Protein AF-A0A7C6WZR7-F1 (afdb_monomer_lite)

Sequence (133 aa):
MSSPKRPTLLWLCGIIAIFVLLTTTAFPTVAVFPASASASDVKSEPQVVEVSLEECRSLALEHSASVLLAENAVRDARLALEQTEATSLTKPSPTSLYQSRMSLESAKKNLEITKQDVVLGTDQLYYSLLRAE

pLDDT: mean 78.96, std 22.89, range [39.72, 98.88]

Secondary structure (DSSP, 8-state):
--------TTSSTTTGGGSSSS------------------------------HHHHHHHHHHH-HHHHHHHHHHHHHHHHHHHHHHHHTTS--HHHHHHHHHHHHHHHHHHHHHHHHHHHHHHHHHHHHHHH-

Radius of gyration: 30.75 Å; chains: 1; bounding box: 64×56×82 Å

Structure (mmCIF, N/CA/C/O backbone):
data_AF-A0A7C6WZR7-F1
#
_entry.id   AF-A0A7C6WZR7-F1
#
loop_
_atom_site.group_PDB
_atom_site.id
_atom_site.type_symbol
_atom_site.label_atom_id
_atom_site.label_alt_id
_atom_site.label_comp_id
_atom_site.label_asym_id
_atom_site.label_entity_id
_atom_site.label_seq_id
_atom_site.pdbx_PDB_ins_code
_atom_site.Cartn_x
_atom_site.Cartn_y
_atom_site.Cartn_z
_atom_site.occupancy
_atom_site.B_iso_or_equiv
_atom_site.auth_seq_id
_atom_site.auth_comp_id
_atom_site.auth_asym_id
_atom_site.auth_atom_id
_atom_site.pdbx_PDB_model_num
ATOM 1 N N . MET A 1 1 ? 44.118 -14.672 52.068 1.00 40.78 1 MET A N 1
ATOM 2 C CA . MET A 1 1 ? 44.992 -15.014 50.923 1.00 40.78 1 MET A CA 1
ATOM 3 C C . MET A 1 1 ? 44.408 -16.217 50.185 1.00 40.78 1 MET A C 1
ATOM 5 O O . MET A 1 1 ? 43.840 -17.076 50.840 1.00 40.78 1 MET A O 1
ATOM 9 N N . SER A 1 2 ? 44.596 -16.242 48.858 1.00 43.22 2 SER A N 1
ATOM 10 C CA . SER A 1 2 ? 44.293 -17.290 47.856 1.00 43.22 2 SER A CA 1
ATOM 11 C C . SER A 1 2 ? 42.911 -17.296 47.160 1.00 43.22 2 SER A C 1
ATOM 13 O O . SER A 1 2 ? 41.980 -17.979 47.572 1.00 43.22 2 SER A O 1
ATOM 15 N N . SER A 1 3 ? 42.852 -16.590 46.026 1.00 45.94 3 SER A N 1
ATOM 16 C CA . SER A 1 3 ? 42.239 -17.046 44.758 1.00 45.94 3 SER A CA 1
ATOM 17 C C . SER A 1 3 ? 43.370 -17.584 43.849 1.00 45.94 3 SER A C 1
ATOM 19 O O . SER A 1 3 ? 44.528 -17.307 44.174 1.00 45.94 3 SER A O 1
ATOM 21 N N . PRO A 1 4 ? 43.138 -18.188 42.658 1.00 48.75 4 PRO A N 1
ATOM 22 C CA . PRO A 1 4 ? 41.943 -18.837 42.089 1.00 48.75 4 PRO A CA 1
ATOM 23 C C . PRO A 1 4 ? 42.240 -20.260 41.530 1.00 48.75 4 PRO A C 1
ATOM 25 O O . PRO A 1 4 ? 43.388 -20.629 41.293 1.00 48.75 4 PRO A O 1
ATOM 28 N N . LYS A 1 5 ? 41.209 -21.046 41.187 1.00 48.72 5 LYS A N 1
ATOM 29 C CA . LYS A 1 5 ? 41.352 -22.195 40.266 1.00 48.72 5 LYS A CA 1
ATOM 30 C C . LYS A 1 5 ? 40.203 -22.185 39.255 1.00 48.72 5 LYS A C 1
ATOM 32 O O . LYS A 1 5 ? 39.053 -22.402 39.614 1.00 48.72 5 LYS A O 1
ATOM 37 N N . ARG A 1 6 ? 40.528 -21.866 37.998 1.00 60.91 6 ARG A N 1
ATOM 38 C CA . ARG A 1 6 ? 39.636 -21.965 36.831 1.00 60.91 6 ARG A CA 1
ATOM 39 C C . ARG A 1 6 ? 39.560 -23.432 36.376 1.00 60.91 6 ARG A C 1
ATOM 41 O O . ARG A 1 6 ? 40.623 -24.020 36.186 1.00 60.91 6 ARG A O 1
ATOM 48 N N . PRO A 1 7 ? 38.371 -23.984 36.100 1.00 54.44 7 PRO A N 1
ATOM 49 C CA . PRO A 1 7 ? 38.205 -25.104 35.179 1.00 54.44 7 PRO A CA 1
ATOM 50 C C . PRO A 1 7 ? 37.586 -24.578 33.870 1.00 54.44 7 PRO A C 1
ATOM 52 O O . PRO A 1 7 ? 36.481 -24.050 33.856 1.00 54.44 7 PRO A O 1
ATOM 55 N N . THR A 1 8 ? 38.391 -24.396 32.822 1.00 57.22 8 THR A N 1
ATOM 56 C CA . THR A 1 8 ? 38.708 -25.364 31.748 1.00 57.22 8 THR A CA 1
ATOM 57 C C . THR A 1 8 ? 37.660 -25.392 30.636 1.00 57.22 8 THR A C 1
ATOM 59 O O . THR A 1 8 ? 36.590 -25.975 30.759 1.00 57.22 8 THR A O 1
ATOM 62 N N . LEU A 1 9 ? 38.087 -24.797 29.519 1.00 53.53 9 LEU A N 1
ATOM 63 C CA . LEU A 1 9 ? 37.564 -24.690 28.150 1.00 53.53 9 LEU A CA 1
ATOM 64 C C . LEU A 1 9 ? 37.025 -25.991 27.498 1.00 53.53 9 LEU A C 1
ATOM 66 O O . LEU A 1 9 ? 36.722 -26.005 26.312 1.00 53.53 9 LEU A O 1
ATOM 70 N N . LEU A 1 10 ? 36.931 -27.093 28.241 1.00 53.09 10 LEU A N 1
ATOM 71 C CA . LEU A 1 10 ? 36.610 -28.438 27.754 1.00 53.09 10 LEU A CA 1
ATOM 72 C C . LEU A 1 10 ? 35.104 -28.717 27.643 1.00 53.09 10 LEU A C 1
ATOM 74 O O . LEU A 1 10 ? 34.715 -29.701 27.023 1.00 53.09 10 LEU A O 1
ATOM 78 N N . TRP A 1 11 ? 34.251 -27.849 28.190 1.00 46.62 11 TRP A N 1
ATOM 79 C CA . TRP A 1 11 ? 32.795 -28.025 28.136 1.00 46.62 11 TRP A CA 1
ATOM 80 C C . TRP A 1 11 ? 32.163 -27.536 26.817 1.00 46.62 11 TRP A C 1
ATOM 82 O O . TRP A 1 11 ? 31.096 -28.006 26.438 1.00 46.62 11 TRP A O 1
ATOM 92 N N . LEU A 1 12 ? 32.849 -26.667 26.060 1.00 51.88 12 LEU A N 1
ATOM 93 C CA . LEU A 1 12 ? 32.373 -26.178 24.754 1.00 51.88 12 LEU A CA 1
ATOM 94 C C . LEU A 1 12 ? 32.745 -27.089 23.566 1.00 51.88 12 LEU A C 1
ATOM 96 O O . LEU A 1 12 ? 32.097 -27.017 22.526 1.00 51.88 12 LEU A O 1
ATOM 100 N N . CYS A 1 13 ? 33.722 -27.994 23.710 1.00 51.28 13 CYS A N 1
ATOM 101 C CA . CYS A 1 13 ? 34.112 -28.922 22.634 1.00 51.28 13 CYS A CA 1
ATOM 102 C C . CYS A 1 13 ? 33.207 -30.164 22.515 1.00 51.28 13 CYS A C 1
ATOM 104 O O . CYS A 1 13 ? 33.262 -30.859 21.504 1.00 51.28 13 CYS A O 1
ATOM 106 N N . GLY A 1 14 ? 32.353 -30.443 23.508 1.00 49.06 14 GLY A N 1
ATOM 107 C CA . GLY A 1 14 ? 31.476 -31.623 23.510 1.00 49.06 14 GLY A CA 1
ATOM 108 C C . GLY A 1 14 ? 30.257 -31.528 22.584 1.00 49.06 14 GLY A C 1
ATOM 109 O O . GLY A 1 14 ? 29.701 -32.552 22.206 1.00 49.06 14 GLY A O 1
ATOM 110 N N . ILE A 1 15 ? 29.847 -30.320 22.184 1.00 53.00 15 ILE A N 1
ATOM 111 C CA . ILE A 1 15 ? 28.623 -30.110 21.388 1.00 53.00 15 ILE A CA 1
ATOM 112 C C . ILE A 1 15 ? 28.922 -30.141 19.875 1.00 53.00 15 ILE A C 1
ATOM 114 O O . ILE A 1 15 ? 28.071 -30.525 19.079 1.00 53.00 15 ILE A O 1
ATOM 118 N N . ILE A 1 16 ? 30.160 -29.838 19.468 1.00 54.22 16 ILE A N 1
ATOM 119 C CA . ILE A 1 16 ? 30.575 -29.808 18.052 1.00 54.22 16 ILE A CA 1
ATOM 120 C C . ILE A 1 16 ? 30.846 -31.227 17.509 1.00 54.22 16 ILE A C 1
ATOM 122 O O . ILE A 1 16 ? 30.653 -31.487 16.324 1.00 54.22 16 ILE A O 1
ATOM 126 N N . ALA A 1 17 ? 31.208 -32.183 18.371 1.00 46.06 17 ALA A N 1
ATOM 127 C CA . ALA A 1 17 ? 31.518 -33.557 17.965 1.00 46.06 17 ALA A CA 1
ATOM 128 C C . ALA A 1 17 ? 30.283 -34.434 17.658 1.00 46.06 17 ALA A C 1
ATOM 130 O O . ALA A 1 17 ? 30.432 -35.502 17.071 1.00 46.06 17 ALA A O 1
ATOM 131 N N . ILE A 1 18 ? 29.066 -33.995 18.007 1.00 49.59 18 ILE A N 1
ATOM 132 C CA . ILE A 1 18 ? 27.828 -34.771 17.783 1.00 49.59 18 ILE A CA 1
ATOM 133 C C . ILE A 1 18 ? 27.222 -34.496 16.391 1.00 49.59 18 ILE A C 1
ATOM 135 O O . ILE A 1 18 ? 26.494 -35.331 15.863 1.00 49.59 18 ILE A O 1
ATOM 139 N N . PHE A 1 19 ? 27.575 -33.386 15.732 1.00 47.12 19 PHE A N 1
ATOM 140 C CA . PHE A 1 19 ? 27.000 -33.012 14.427 1.00 47.12 19 PHE A CA 1
ATOM 141 C C . PHE A 1 19 ? 27.758 -33.568 13.204 1.00 47.12 19 PHE A C 1
ATOM 143 O O . PHE A 1 19 ? 27.269 -33.476 12.083 1.00 47.12 19 PHE A O 1
ATOM 150 N N . VAL A 1 20 ? 28.936 -34.172 13.399 1.00 51.28 20 VAL A N 1
ATOM 151 C CA . VAL A 1 20 ? 29.789 -34.693 12.306 1.00 51.28 20 VAL A CA 1
ATOM 152 C C . VAL A 1 20 ? 29.559 -36.193 12.038 1.00 51.28 20 VAL A C 1
ATOM 154 O O . VAL A 1 20 ? 30.079 -36.745 11.074 1.00 51.28 20 VAL A O 1
ATOM 157 N N . LEU A 1 21 ? 28.715 -36.866 12.828 1.00 47.50 21 LEU A N 1
ATOM 158 C CA . LEU A 1 21 ? 28.471 -38.310 12.720 1.00 47.50 21 LEU A CA 1
ATOM 159 C C . LEU A 1 21 ? 27.094 -38.662 12.123 1.00 47.50 21 LEU A C 1
ATOM 161 O O . LEU A 1 21 ? 26.475 -39.641 12.531 1.00 47.50 21 LEU A O 1
ATOM 165 N N . LEU A 1 22 ? 26.601 -37.867 11.165 1.00 47.62 22 LEU A N 1
ATOM 166 C CA . LEU A 1 22 ? 25.355 -38.161 10.434 1.00 47.62 22 LEU A CA 1
ATOM 167 C C . LEU A 1 22 ? 25.486 -38.048 8.905 1.00 47.62 22 LEU A C 1
ATOM 169 O O . LEU A 1 22 ? 24.503 -37.843 8.200 1.00 47.62 22 LEU A O 1
ATOM 173 N N . THR A 1 23 ? 26.698 -38.200 8.371 1.00 54.91 23 THR A N 1
ATOM 174 C CA . THR A 1 23 ? 26.943 -38.235 6.922 1.00 54.91 23 THR A CA 1
ATOM 175 C C . THR A 1 23 ? 27.884 -39.383 6.579 1.00 54.91 23 THR A C 1
ATOM 177 O O . THR A 1 23 ? 29.070 -39.160 6.379 1.00 54.91 23 THR A O 1
ATOM 180 N N . THR A 1 24 ? 27.396 -40.624 6.567 1.00 53.06 24 THR A N 1
ATOM 181 C CA . THR A 1 24 ? 28.001 -41.745 5.813 1.00 53.06 24 THR A CA 1
ATOM 182 C C . THR A 1 24 ? 27.121 -42.993 5.916 1.00 53.06 24 THR A C 1
ATOM 184 O O . THR A 1 24 ? 27.336 -43.864 6.747 1.00 53.06 24 THR A O 1
ATOM 187 N N . THR A 1 25 ? 26.147 -43.134 5.019 1.00 49.50 25 THR A N 1
ATOM 188 C CA . THR A 1 25 ? 25.857 -44.459 4.454 1.00 49.50 25 THR A CA 1
ATOM 189 C C . THR A 1 25 ? 25.734 -44.308 2.945 1.00 49.50 25 THR A C 1
ATOM 191 O O . THR A 1 25 ? 24.977 -43.490 2.430 1.00 49.50 25 THR A O 1
ATOM 194 N N . ALA A 1 26 ? 26.612 -45.025 2.254 1.00 46.03 26 ALA A N 1
ATOM 195 C CA . ALA A 1 26 ? 26.775 -45.021 0.817 1.00 46.03 26 ALA A CA 1
ATOM 196 C C . ALA A 1 26 ? 25.586 -45.710 0.136 1.00 46.03 26 ALA A C 1
ATOM 198 O O . ALA A 1 26 ? 25.250 -46.840 0.483 1.00 46.03 26 ALA A O 1
ATOM 199 N N . PHE A 1 27 ? 25.015 -45.063 -0.879 1.00 45.41 27 PHE A N 1
ATOM 200 C CA . PHE A 1 27 ? 24.251 -45.741 -1.923 1.00 45.41 27 PHE A CA 1
ATOM 201 C C . PHE A 1 27 ? 25.078 -45.728 -3.218 1.00 45.41 27 PHE A C 1
ATOM 203 O O . PHE A 1 27 ? 25.608 -44.675 -3.583 1.00 45.41 2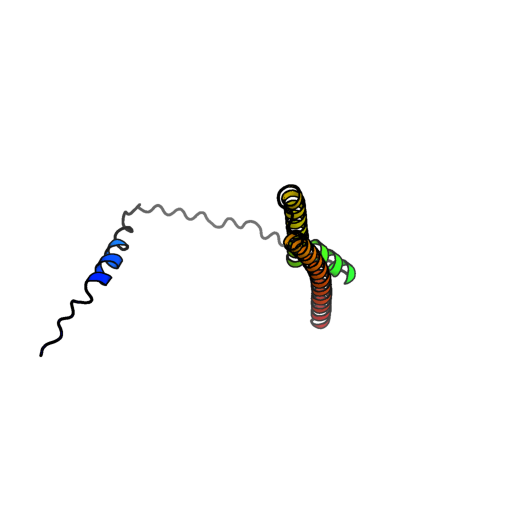7 PHE A O 1
ATOM 210 N N . PRO A 1 28 ? 25.259 -46.887 -3.877 1.00 48.12 28 PRO A N 1
ATOM 211 C CA . PRO A 1 28 ? 26.181 -47.038 -4.991 1.00 48.12 28 PRO A CA 1
ATOM 212 C C . PRO A 1 28 ? 25.613 -46.512 -6.315 1.00 48.12 28 PRO A C 1
ATOM 214 O O . PRO A 1 28 ? 24.412 -46.485 -6.569 1.00 48.12 28 PRO A O 1
ATOM 217 N N . THR A 1 29 ? 26.562 -46.136 -7.161 1.00 50.19 29 THR A N 1
ATOM 218 C CA . THR A 1 29 ? 26.504 -45.713 -8.560 1.00 50.19 29 THR A CA 1
ATOM 219 C C . THR A 1 29 ? 25.557 -46.505 -9.470 1.00 50.19 29 THR A C 1
ATOM 221 O O . THR A 1 29 ? 25.788 -47.687 -9.715 1.00 50.19 29 THR A O 1
ATOM 224 N N . VAL A 1 30 ? 24.636 -45.796 -10.130 1.00 49.25 30 VAL A N 1
ATOM 225 C CA . VAL A 1 30 ? 24.344 -45.975 -11.562 1.00 49.25 30 VAL A CA 1
ATOM 226 C C . VAL A 1 30 ? 24.274 -44.583 -12.184 1.00 49.25 30 VAL A C 1
ATOM 228 O O . VAL A 1 30 ? 23.388 -43.787 -11.884 1.00 49.25 30 VAL A O 1
ATOM 231 N N . ALA A 1 31 ? 25.255 -44.284 -13.031 1.00 50.69 31 ALA A N 1
ATOM 232 C CA . ALA A 1 31 ? 25.232 -43.135 -13.912 1.00 50.69 31 ALA A CA 1
ATOM 233 C C . ALA A 1 31 ? 24.184 -43.378 -15.005 1.00 50.69 31 ALA A C 1
ATOM 235 O O . ALA A 1 31 ? 24.380 -44.211 -15.886 1.00 50.69 31 ALA A O 1
ATOM 236 N N . VAL A 1 32 ? 23.091 -42.624 -14.961 1.00 45.97 32 VAL A N 1
ATOM 237 C CA . VAL A 1 32 ? 22.310 -42.294 -16.152 1.00 45.97 32 VAL A CA 1
ATOM 238 C C . VAL A 1 32 ? 22.244 -40.779 -16.183 1.00 45.97 32 VAL A C 1
ATOM 240 O O . VAL A 1 32 ? 21.438 -40.163 -15.496 1.00 45.97 32 VAL A O 1
ATOM 243 N N . PHE A 1 33 ? 23.158 -40.183 -16.946 1.00 46.84 33 PHE A N 1
ATOM 244 C CA . PHE A 1 33 ? 22.942 -38.869 -17.533 1.00 46.84 33 PHE A CA 1
ATOM 245 C C . PHE A 1 33 ? 21.688 -38.977 -18.413 1.00 46.84 33 PHE A C 1
ATOM 247 O O . PHE A 1 33 ? 21.740 -39.701 -19.412 1.00 46.84 33 PHE A O 1
ATOM 254 N N . PRO A 1 34 ? 20.573 -38.285 -18.119 1.00 49.00 34 PRO A N 1
ATOM 255 C CA . PRO A 1 34 ? 19.650 -37.952 -19.178 1.00 49.00 34 PRO A CA 1
ATOM 256 C C . PRO A 1 34 ? 20.338 -36.858 -19.991 1.00 49.00 34 PRO A C 1
ATOM 258 O O . PRO A 1 34 ? 20.670 -35.783 -19.488 1.00 49.00 34 PRO A O 1
ATOM 261 N N . ALA A 1 35 ? 20.622 -37.204 -21.241 1.00 46.44 35 ALA A N 1
ATOM 262 C CA . ALA A 1 35 ? 21.051 -36.298 -22.281 1.00 46.44 35 ALA A CA 1
ATOM 263 C C . ALA A 1 35 ? 20.218 -35.011 -22.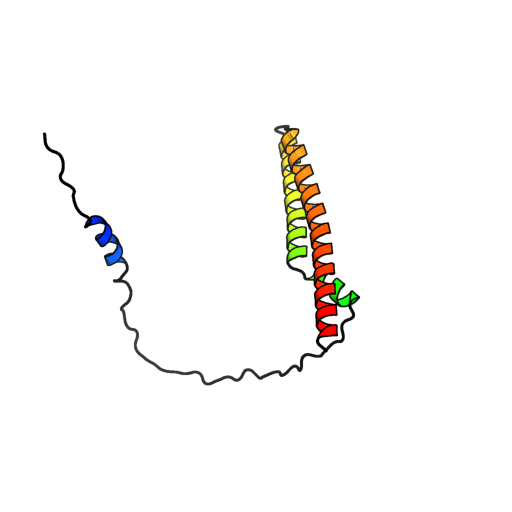270 1.00 46.44 35 ALA A C 1
ATOM 265 O O . ALA A 1 35 ? 19.022 -35.039 -21.980 1.00 46.44 35 ALA A O 1
ATOM 266 N N . SER A 1 36 ? 20.866 -33.907 -22.643 1.00 50.78 36 SER A N 1
ATOM 267 C CA . SER A 1 36 ? 20.233 -32.666 -23.066 1.00 50.78 36 SER A CA 1
ATOM 268 C C . SER A 1 36 ? 18.922 -32.932 -23.805 1.00 50.78 36 SER A C 1
ATOM 270 O O . SER A 1 36 ? 18.922 -33.279 -24.984 1.00 50.78 36 SER A O 1
ATOM 272 N N . ALA A 1 37 ? 17.798 -32.703 -23.137 1.00 41.84 37 ALA A N 1
ATOM 273 C CA . ALA A 1 37 ? 16.627 -32.232 -23.836 1.00 41.84 37 ALA A CA 1
ATOM 274 C C . ALA A 1 37 ? 16.848 -30.729 -23.974 1.00 41.84 37 ALA A C 1
ATOM 276 O O . ALA A 1 37 ? 16.617 -29.967 -23.037 1.00 41.84 37 ALA A O 1
ATOM 277 N N . SER A 1 38 ? 17.371 -30.325 -25.135 1.00 51.75 38 SER A N 1
ATOM 278 C CA . SER A 1 38 ? 17.082 -28.998 -25.669 1.00 51.75 38 SER A CA 1
ATOM 279 C C . SER A 1 38 ? 15.563 -28.873 -25.685 1.00 51.75 38 SER A C 1
ATOM 281 O O . SER A 1 38 ? 14.907 -29.318 -26.624 1.00 51.75 38 SER A O 1
ATOM 283 N N . ALA A 1 39 ? 14.996 -28.349 -24.599 1.00 43.56 39 ALA A N 1
ATOM 284 C CA . ALA A 1 39 ? 13.714 -27.694 -24.666 1.00 43.56 39 ALA A CA 1
ATOM 285 C C . ALA A 1 39 ? 13.974 -26.509 -25.581 1.00 43.56 39 ALA A C 1
ATOM 287 O O . ALA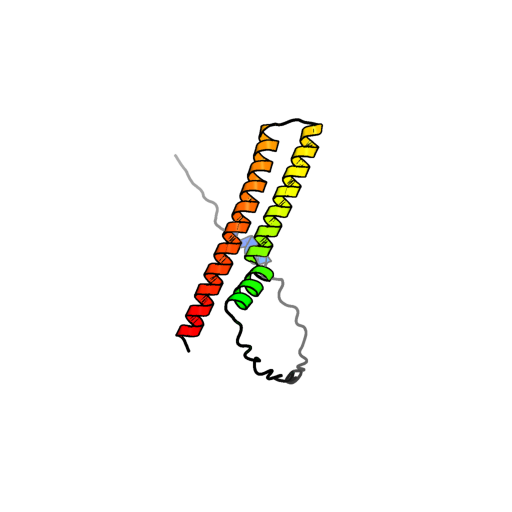 A 1 39 ? 14.775 -25.633 -25.259 1.00 43.56 39 ALA A O 1
ATOM 288 N N . SER A 1 40 ? 13.419 -26.638 -26.779 1.00 39.72 40 SER A N 1
ATOM 289 C CA . SER A 1 40 ? 13.504 -25.730 -27.897 1.00 39.72 40 SER A CA 1
ATOM 290 C C . SER A 1 40 ? 13.688 -24.305 -27.409 1.00 39.72 40 SER A C 1
ATOM 292 O O . SER A 1 40 ? 12.843 -23.788 -26.676 1.00 39.72 40 SER A O 1
ATOM 294 N N . ASP A 1 41 ? 14.793 -23.702 -27.837 1.00 43.59 41 ASP A N 1
ATOM 295 C CA . ASP A 1 41 ? 14.917 -22.265 -27.997 1.00 43.59 41 ASP A CA 1
ATOM 296 C C . ASP A 1 41 ? 13.741 -21.836 -28.883 1.00 43.59 41 ASP A C 1
ATOM 298 O O . ASP A 1 41 ? 13.830 -21.746 -30.107 1.00 43.59 41 ASP A O 1
ATOM 302 N N . VAL A 1 42 ? 12.569 -21.666 -28.269 1.00 45.41 42 VAL A N 1
ATOM 303 C CA . VAL A 1 42 ? 11.562 -20.752 -28.767 1.00 45.41 42 VAL A CA 1
ATOM 304 C C . VAL A 1 42 ? 12.236 -19.411 -28.582 1.00 45.41 42 VAL A C 1
ATOM 306 O O . VAL A 1 42 ? 12.058 -18.713 -27.585 1.00 45.41 42 VAL A O 1
ATOM 309 N N . LYS A 1 43 ? 13.050 -19.078 -29.582 1.00 44.59 43 LYS A N 1
ATOM 310 C CA . LYS A 1 43 ? 13.373 -17.722 -29.955 1.00 44.59 43 LYS A CA 1
ATOM 311 C C . LYS A 1 43 ? 12.051 -17.097 -30.400 1.00 44.59 43 LYS A C 1
ATOM 313 O O . LYS A 1 43 ? 11.814 -16.849 -31.578 1.00 44.59 43 LYS A O 1
ATOM 318 N N . SER A 1 44 ? 11.143 -16.905 -29.443 1.00 49.50 44 SER A N 1
ATOM 319 C CA . SER A 1 44 ? 10.239 -15.777 -29.483 1.00 49.50 44 SER A CA 1
ATOM 320 C C . SER A 1 44 ? 11.188 -14.598 -29.452 1.00 49.50 44 SER A C 1
ATOM 322 O O . SER A 1 44 ? 11.621 -14.175 -28.382 1.00 49.50 44 SER A O 1
ATOM 324 N N . GLU A 1 45 ? 11.616 -14.163 -30.639 1.00 49.38 45 GLU A N 1
ATOM 325 C CA . GLU A 1 45 ? 12.138 -12.819 -30.821 1.00 49.38 45 GLU A CA 1
ATOM 326 C C . GLU A 1 45 ? 11.215 -11.933 -29.983 1.00 49.38 45 GLU A C 1
ATOM 328 O O . GLU A 1 45 ? 9.996 -12.003 -30.197 1.00 49.38 45 GLU A O 1
ATOM 333 N N . PRO A 1 46 ? 11.729 -11.245 -28.944 1.00 58.25 46 PRO A N 1
ATOM 334 C CA . PRO A 1 46 ? 10.884 -10.414 -28.114 1.00 58.25 46 PRO A CA 1
ATOM 335 C C . PRO A 1 46 ? 10.194 -9.466 -29.078 1.00 58.25 46 PRO A C 1
ATOM 337 O O . PRO A 1 46 ? 10.856 -8.695 -29.768 1.00 58.25 46 PRO A O 1
ATOM 340 N N . GLN A 1 47 ? 8.880 -9.629 -29.226 1.00 50.88 47 GLN A N 1
ATOM 341 C CA . GLN A 1 47 ? 8.101 -8.778 -30.097 1.00 50.88 47 GLN A CA 1
ATOM 342 C C . 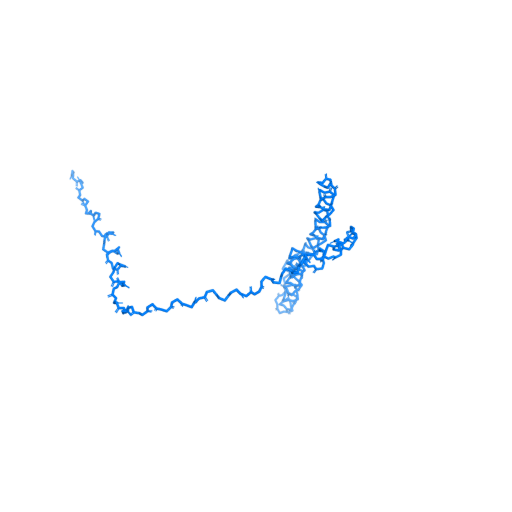GLN A 1 47 ? 8.234 -7.395 -29.474 1.00 50.88 47 GLN A C 1
ATOM 344 O O . GLN A 1 47 ? 7.686 -7.146 -28.402 1.00 50.88 47 GLN A O 1
ATOM 349 N N . VAL A 1 48 ? 9.085 -6.564 -30.078 1.00 60.09 48 VAL A N 1
ATOM 350 C CA . VAL A 1 48 ? 9.361 -5.211 -29.612 1.00 60.09 48 VAL A CA 1
ATOM 351 C C . VAL A 1 48 ? 8.095 -4.426 -29.899 1.00 60.09 48 VAL A C 1
ATOM 353 O O . VAL A 1 48 ? 7.883 -3.919 -30.997 1.00 60.09 48 VAL A O 1
ATOM 356 N N . VAL A 1 49 ? 7.179 -4.455 -28.939 1.00 68.31 49 VAL A N 1
ATOM 357 C CA . VAL A 1 49 ? 6.020 -3.582 -28.936 1.00 68.31 49 VAL A CA 1
ATOM 358 C C . VAL A 1 49 ? 6.555 -2.225 -28.513 1.00 68.31 49 VAL A C 1
ATOM 360 O O . VAL A 1 49 ? 7.072 -2.084 -27.406 1.00 68.31 49 VAL A O 1
ATOM 363 N N . GLU A 1 50 ? 6.478 -1.241 -29.404 1.00 68.38 50 GLU A N 1
ATOM 364 C CA . GLU A 1 50 ? 6.678 0.153 -29.024 1.00 68.38 50 GLU A CA 1
ATOM 365 C C . GLU A 1 50 ? 5.516 0.545 -28.112 1.00 68.38 50 GLU A C 1
ATOM 367 O O . GLU A 1 50 ? 4.396 0.779 -28.563 1.00 68.38 50 GLU A O 1
ATOM 372 N N . VAL A 1 51 ? 5.774 0.518 -26.807 1.00 76.81 51 VAL A N 1
ATOM 373 C CA . VAL A 1 51 ? 4.794 0.884 -25.789 1.00 76.81 51 VAL A CA 1
ATOM 374 C C . VAL A 1 51 ? 4.901 2.384 -25.552 1.00 76.81 51 VAL A C 1
ATOM 376 O O . VAL A 1 51 ? 5.988 2.914 -25.307 1.00 76.81 51 VAL A O 1
ATOM 379 N N . SER A 1 52 ? 3.774 3.084 -25.605 1.00 89.06 52 SER A N 1
ATOM 380 C CA . SER A 1 52 ? 3.729 4.507 -25.271 1.00 89.06 52 SER A CA 1
ATOM 381 C C . SER A 1 52 ? 4.005 4.739 -23.777 1.00 89.06 52 SER A C 1
ATOM 383 O O . SER A 1 52 ? 3.799 3.862 -22.935 1.00 89.06 52 SER A O 1
ATOM 385 N N . LEU A 1 53 ? 4.438 5.951 -23.414 1.00 90.00 53 LEU A N 1
ATOM 386 C CA . LEU A 1 53 ? 4.672 6.322 -22.012 1.00 90.00 53 LEU A CA 1
ATOM 387 C C . LEU A 1 53 ? 3.436 6.078 -21.125 1.00 90.00 53 LEU A C 1
ATOM 389 O O . LEU A 1 53 ? 3.557 5.600 -19.999 1.00 90.00 53 LEU A O 1
ATOM 393 N N . GLU A 1 54 ? 2.245 6.391 -21.636 1.00 91.50 54 GLU A N 1
ATOM 394 C CA . GLU A 1 54 ? 1.000 6.245 -20.880 1.00 91.50 54 GLU A CA 1
ATOM 395 C C . GLU A 1 54 ? 0.644 4.773 -20.641 1.00 91.50 54 GLU A C 1
ATOM 397 O O . GLU A 1 54 ? 0.253 4.394 -19.536 1.00 91.50 54 GLU A O 1
ATOM 402 N N . GLU A 1 55 ? 0.869 3.915 -21.637 1.00 92.44 55 GLU A N 1
ATOM 403 C CA . GLU A 1 55 ? 0.713 2.469 -21.482 1.00 92.44 55 GLU A CA 1
ATOM 404 C C . GLU A 1 55 ? 1.713 1.913 -20.462 1.00 92.44 55 GLU A C 1
ATOM 406 O O . GLU A 1 55 ? 1.316 1.134 -19.594 1.00 92.44 55 GLU A O 1
ATOM 411 N N . CYS A 1 56 ? 2.970 2.376 -20.476 1.00 92.75 56 CYS A N 1
ATOM 412 C CA . CYS A 1 56 ? 3.970 1.971 -19.484 1.00 92.75 56 CYS A CA 1
ATOM 413 C C . CYS A 1 56 ? 3.525 2.322 -18.059 1.00 92.75 56 CYS A C 1
ATOM 415 O O . CYS A 1 56 ? 3.613 1.484 -17.161 1.00 92.75 56 CYS A O 1
ATOM 417 N N . ARG A 1 57 ? 3.003 3.538 -17.845 1.00 94.94 57 ARG A N 1
ATOM 418 C CA . ARG A 1 57 ? 2.463 3.961 -16.542 1.00 94.94 57 ARG A CA 1
ATOM 419 C C . ARG A 1 57 ? 1.281 3.106 -16.112 1.00 94.94 57 ARG A C 1
ATOM 421 O O . ARG A 1 57 ? 1.221 2.709 -14.950 1.00 94.94 57 ARG A O 1
ATOM 428 N N . SER A 1 58 ? 0.352 2.829 -17.027 1.00 94.75 58 SER A N 1
ATOM 429 C CA . SER A 1 58 ? -0.828 2.014 -16.728 1.00 94.75 58 SER A CA 1
ATOM 430 C C . SER A 1 58 ? -0.434 0.599 -16.294 1.00 94.75 58 SER A C 1
ATOM 432 O O . SER A 1 58 ? -0.860 0.143 -15.233 1.00 94.75 58 SER A O 1
ATOM 434 N N . LEU A 1 59 ? 0.486 -0.030 -17.033 1.00 93.88 59 LEU A N 1
ATOM 435 C CA . LEU A 1 59 ? 1.010 -1.358 -16.739 1.00 93.88 59 LEU A CA 1
ATOM 436 C C . LEU A 1 59 ? 1.760 -1.375 -15.399 1.00 93.88 59 LEU A C 1
ATOM 438 O O . LEU A 1 59 ? 1.590 -2.287 -14.589 1.00 93.88 59 LEU A O 1
ATOM 442 N N . ALA A 1 60 ? 2.571 -0.345 -15.142 1.00 94.62 60 ALA A N 1
ATOM 443 C CA . ALA A 1 60 ? 3.303 -0.208 -13.892 1.00 94.62 60 ALA A CA 1
ATOM 444 C C . ALA A 1 60 ? 2.357 -0.031 -12.697 1.00 94.62 60 ALA A C 1
ATOM 446 O O . ALA A 1 60 ? 2.561 -0.656 -11.660 1.00 94.62 60 ALA A O 1
ATOM 447 N N . LEU A 1 61 ? 1.299 0.772 -12.819 1.00 96.19 61 LEU A N 1
ATOM 448 C CA . LEU A 1 61 ? 0.320 0.950 -11.744 1.00 96.19 61 LEU A CA 1
ATOM 449 C C . LEU A 1 61 ? -0.494 -0.319 -11.467 1.00 96.19 61 LEU A C 1
ATOM 451 O O . LEU A 1 61 ? -0.815 -0.578 -10.307 1.00 96.19 61 LEU A O 1
ATOM 455 N N . GLU A 1 62 ? -0.812 -1.099 -12.499 1.00 95.31 62 GLU A N 1
ATOM 456 C CA . GLU A 1 62 ? -1.587 -2.336 -12.368 1.00 95.31 62 GLU A CA 1
ATOM 457 C C . GLU A 1 62 ? -0.772 -3.479 -11.749 1.00 95.31 62 GLU A C 1
ATOM 459 O O . GLU A 1 62 ? -1.273 -4.230 -10.908 1.00 95.31 62 GLU A O 1
ATOM 464 N N . HIS A 1 63 ? 0.496 -3.611 -12.142 1.00 94.50 63 HIS A N 1
ATOM 465 C CA . HIS A 1 63 ? 1.314 -4.773 -11.791 1.00 94.50 63 HIS A CA 1
ATOM 466 C C . HIS A 1 63 ? 2.458 -4.480 -10.823 1.00 94.50 63 HIS A C 1
ATOM 468 O O . HIS A 1 63 ? 3.167 -5.406 -10.419 1.00 94.50 63 HIS A O 1
ATOM 474 N N . SER A 1 64 ? 2.653 -3.228 -10.407 1.00 97.12 64 SER A N 1
ATOM 475 C CA . SER A 1 64 ? 3.690 -2.927 -9.427 1.00 97.12 64 SER A CA 1
ATOM 476 C C . SER A 1 64 ? 3.395 -3.612 -8.095 1.00 97.12 64 SER A C 1
ATOM 478 O O . SER A 1 64 ? 2.391 -3.353 -7.424 1.00 97.12 64 SER A O 1
ATOM 480 N N . ALA A 1 65 ? 4.349 -4.435 -7.659 1.00 97.88 65 ALA A N 1
ATOM 481 C CA . ALA A 1 65 ? 4.316 -5.069 -6.351 1.00 97.88 65 ALA A CA 1
ATOM 482 C C . ALA A 1 65 ? 4.206 -4.038 -5.215 1.00 97.88 65 ALA A C 1
ATOM 484 O O . ALA A 1 65 ? 3.533 -4.306 -4.222 1.00 97.88 65 ALA A O 1
ATOM 485 N N . SER A 1 66 ? 4.816 -2.852 -5.351 1.00 97.50 66 SER A N 1
ATOM 486 C CA . SER A 1 66 ? 4.742 -1.817 -4.312 1.00 97.50 66 SER A CA 1
ATOM 487 C C . SER A 1 66 ? 3.329 -1.250 -4.170 1.00 97.50 66 SER A C 1
ATOM 489 O O . SER A 1 66 ? 2.856 -1.086 -3.045 1.00 97.50 66 SER A O 1
ATOM 491 N N . VAL A 1 67 ? 2.622 -1.028 -5.285 1.00 98.44 67 VAL A N 1
ATOM 492 C CA . VAL A 1 67 ? 1.223 -0.570 -5.271 1.00 98.44 67 VAL A CA 1
ATOM 493 C C . VAL A 1 67 ? 0.335 -1.639 -4.646 1.00 98.44 67 VAL A C 1
ATOM 495 O O . VAL A 1 67 ? -0.410 -1.335 -3.716 1.00 98.44 67 VAL A O 1
ATOM 498 N N . LEU A 1 68 ? 0.468 -2.898 -5.073 1.00 98.38 68 LEU A N 1
ATOM 499 C CA . LEU A 1 68 ? -0.317 -4.010 -4.525 1.00 98.38 68 LEU A CA 1
ATOM 500 C C . LEU A 1 68 ? -0.098 -4.194 -3.014 1.00 98.38 68 LEU A C 1
ATOM 502 O O . LEU A 1 68 ? -1.055 -4.422 -2.268 1.00 98.38 68 LEU A O 1
ATOM 506 N N . LEU A 1 69 ? 1.143 -4.054 -2.540 1.00 98.62 69 LEU A N 1
ATOM 507 C CA . LEU A 1 69 ? 1.463 -4.090 -1.111 1.00 98.62 69 LEU A CA 1
ATOM 508 C C . LEU A 1 69 ? 0.839 -2.913 -0.353 1.00 98.62 69 LEU A C 1
ATOM 510 O O . LEU A 1 69 ? 0.267 -3.114 0.719 1.00 98.62 69 LEU A O 1
ATOM 514 N N . ALA A 1 70 ? 0.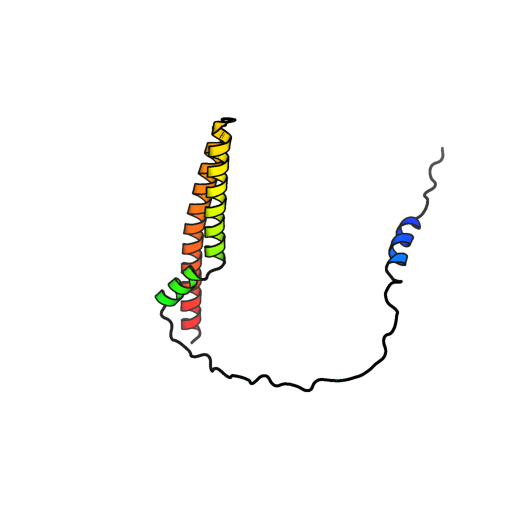898 -1.701 -0.907 1.00 98.56 70 ALA A N 1
ATOM 515 C CA . ALA A 1 70 ? 0.283 -0.531 -0.289 1.00 98.56 70 ALA A CA 1
ATOM 516 C C . ALA A 1 70 ? -1.254 -0.639 -0.244 1.00 98.56 70 ALA A C 1
ATOM 518 O O . ALA A 1 70 ? -1.873 -0.237 0.742 1.00 98.56 70 ALA A O 1
ATOM 519 N N . GLU A 1 71 ? -1.884 -1.238 -1.256 1.00 98.62 71 GLU A N 1
ATOM 520 C CA . GLU A 1 71 ? -3.321 -1.522 -1.231 1.00 98.62 71 GLU A CA 1
ATOM 521 C C . GLU A 1 71 ? -3.690 -2.550 -0.161 1.00 98.62 71 GLU A C 1
ATOM 523 O O . GLU A 1 71 ? -4.679 -2.363 0.552 1.00 98.62 71 GLU A O 1
ATOM 528 N N . ASN A 1 72 ? -2.895 -3.614 -0.015 1.00 98.69 72 ASN A N 1
ATOM 529 C CA . ASN A 1 72 ? -3.078 -4.581 1.067 1.00 98.69 72 ASN A CA 1
ATOM 530 C C . ASN A 1 72 ? -2.967 -3.904 2.436 1.00 98.69 72 ASN A C 1
ATOM 532 O O . ASN A 1 72 ? -3.842 -4.102 3.271 1.00 98.69 72 ASN A O 1
ATOM 536 N N . ALA A 1 73 ? -1.996 -3.008 2.628 1.00 98.69 73 ALA A N 1
ATOM 537 C CA . ALA A 1 73 ? -1.870 -2.249 3.871 1.00 98.69 73 ALA A CA 1
ATOM 538 C C . ALA A 1 73 ? -3.119 -1.395 4.181 1.00 98.69 73 ALA A C 1
ATOM 540 O O . ALA A 1 73 ? -3.519 -1.281 5.341 1.00 98.69 73 ALA A O 1
ATOM 541 N N . VAL A 1 74 ? -3.780 -0.826 3.163 1.00 98.88 74 VAL A N 1
ATOM 542 C CA . VAL A 1 74 ? -5.066 -0.123 3.338 1.00 98.88 74 VAL A CA 1
ATOM 543 C C . VAL A 1 74 ? -6.179 -1.085 3.759 1.00 98.88 74 VAL A C 1
ATOM 545 O O . VAL A 1 74 ? -6.981 -0.742 4.633 1.00 98.88 74 VAL A O 1
ATOM 548 N N . ARG A 1 75 ? -6.246 -2.280 3.156 1.00 98.88 75 ARG A N 1
ATOM 549 C CA . ARG A 1 75 ? -7.231 -3.316 3.517 1.00 98.88 75 ARG A CA 1
ATOM 550 C C . ARG A 1 75 ? -7.026 -3.783 4.960 1.00 98.88 75 ARG A C 1
ATOM 552 O O . ARG A 1 75 ? -7.990 -3.812 5.722 1.00 98.88 75 ARG A O 1
ATOM 559 N N . ASP A 1 76 ? -5.783 -4.040 5.353 1.00 98.81 76 ASP A N 1
ATOM 560 C CA . ASP A 1 76 ? -5.421 -4.464 6.707 1.00 98.81 76 ASP A CA 1
ATOM 561 C C . ASP A 1 76 ? -5.760 -3.386 7.743 1.00 98.81 76 ASP A C 1
ATOM 563 O O . ASP A 1 76 ? -6.380 -3.671 8.769 1.00 98.81 76 ASP A O 1
ATOM 567 N N . ALA A 1 77 ? -5.429 -2.121 7.459 1.00 98.75 77 ALA A N 1
ATOM 568 C CA . ALA A 1 77 ? -5.752 -1.008 8.349 1.00 98.75 77 ALA A CA 1
ATOM 569 C C . ALA A 1 77 ? -7.268 -0.783 8.483 1.00 98.75 77 ALA A C 1
ATOM 571 O O . ALA A 1 77 ? -7.749 -0.431 9.563 1.00 98.75 77 ALA A O 1
ATOM 572 N N . ARG A 1 78 ? -8.037 -1.010 7.409 1.00 98.81 78 ARG A N 1
ATOM 573 C CA . ARG A 1 78 ? -9.505 -0.960 7.454 1.00 98.81 78 ARG A CA 1
ATOM 574 C C . ARG A 1 78 ? -10.061 -2.073 8.338 1.00 98.81 78 ARG A C 1
ATOM 576 O O . ARG A 1 78 ? -10.869 -1.783 9.214 1.00 98.81 78 ARG A O 1
ATOM 583 N N . LEU A 1 79 ? -9.596 -3.307 8.154 1.00 98.81 79 LEU A N 1
ATOM 584 C CA . LEU A 1 79 ? -10.024 -4.438 8.975 1.00 98.81 79 LEU A CA 1
ATOM 585 C C . LEU A 1 79 ? -9.697 -4.206 10.460 1.00 98.81 79 LEU A C 1
ATOM 587 O O . LEU A 1 79 ? -10.527 -4.464 11.329 1.00 98.81 79 LEU A O 1
ATOM 591 N N . ALA A 1 80 ? -8.515 -3.665 10.761 1.00 98.56 80 ALA A N 1
ATOM 592 C CA . ALA A 1 80 ? -8.124 -3.324 12.128 1.00 98.56 80 ALA A CA 1
ATOM 593 C C . ALA A 1 80 ? -9.023 -2.235 12.750 1.00 98.56 80 ALA A C 1
ATOM 595 O O . ALA A 1 80 ? -9.352 -2.304 13.940 1.00 98.56 80 ALA A O 1
ATOM 596 N N . LEU A 1 81 ? -9.448 -1.241 11.961 1.00 98.69 81 LEU A N 1
ATOM 597 C CA . LEU A 1 81 ? -10.431 -0.248 12.398 1.00 98.69 81 LEU A CA 1
ATOM 598 C C . LEU A 1 81 ? -11.781 -0.904 12.704 1.00 98.69 81 LEU A C 1
ATOM 600 O O . LEU A 1 81 ? -12.307 -0.693 13.793 1.00 98.69 81 LEU A O 1
ATOM 604 N N . GLU A 1 82 ? -12.297 -1.746 11.811 1.00 98.62 82 GLU A N 1
ATOM 605 C CA . GLU A 1 82 ? -13.564 -2.465 12.018 1.00 98.62 82 GLU A CA 1
ATOM 606 C C . GLU A 1 82 ? -13.526 -3.331 13.290 1.00 98.62 82 GLU A C 1
ATOM 608 O O . GLU A 1 82 ? -14.457 -3.311 14.098 1.00 98.62 82 GLU A O 1
ATOM 613 N N . GLN A 1 83 ? -12.415 -4.034 13.534 1.00 98.31 83 GLN A N 1
ATOM 614 C CA . GLN A 1 83 ? -12.201 -4.809 14.763 1.00 98.31 83 GLN A CA 1
ATOM 615 C C . GLN A 1 83 ? -12.178 -3.928 16.019 1.00 98.31 83 GLN A C 1
ATOM 617 O O . GLN A 1 83 ? -12.712 -4.307 17.069 1.00 98.31 83 GLN A O 1
ATOM 622 N N . THR A 1 84 ? -11.566 -2.747 15.926 1.00 98.50 84 THR A N 1
ATOM 623 C CA . THR A 1 84 ? -11.511 -1.787 17.034 1.00 98.50 84 THR A CA 1
ATOM 624 C C . THR A 1 84 ? -12.892 -1.203 17.320 1.00 98.50 84 THR A C 1
ATOM 626 O O . THR A 1 84 ? -13.288 -1.110 18.482 1.00 98.50 84 THR A O 1
ATOM 629 N N . GLU A 1 85 ? -13.656 -0.866 16.281 1.00 97.81 85 GLU A N 1
ATOM 630 C CA . GLU A 1 85 ? -15.036 -0.391 16.403 1.00 97.81 85 GLU A CA 1
ATOM 631 C C . GLU A 1 85 ? -15.937 -1.465 17.025 1.00 97.81 85 GLU A C 1
ATOM 633 O O . GLU A 1 85 ? -16.660 -1.170 17.979 1.00 97.81 85 GLU A O 1
ATOM 638 N N . ALA A 1 86 ? -15.813 -2.725 16.592 1.00 97.94 86 ALA A N 1
ATOM 639 C CA . ALA A 1 86 ? -16.528 -3.853 17.188 1.00 97.94 86 ALA A CA 1
ATOM 640 C C . ALA A 1 86 ? -16.164 -4.054 18.670 1.00 97.94 86 ALA A C 1
ATOM 642 O O . ALA A 1 86 ? -17.042 -4.201 19.523 1.00 97.94 86 ALA A O 1
ATOM 643 N N . THR A 1 87 ? -14.873 -3.997 19.009 1.00 97.56 87 THR A N 1
ATOM 644 C CA . THR A 1 87 ? -14.408 -4.108 20.402 1.00 97.56 87 THR A CA 1
ATOM 645 C C . THR A 1 87 ? -14.922 -2.946 21.254 1.00 97.56 87 THR A C 1
ATOM 647 O O . THR A 1 87 ? -15.332 -3.151 22.400 1.00 97.56 87 THR A O 1
ATOM 650 N N . SER A 1 88 ? -14.984 -1.738 20.685 1.00 96.69 88 SER A N 1
ATOM 651 C CA . SER A 1 88 ? -15.470 -0.535 21.365 1.00 96.69 88 SER A CA 1
ATOM 652 C C . SER A 1 88 ? -16.936 -0.636 21.806 1.00 96.69 88 SER A C 1
ATOM 654 O O . SER A 1 88 ? -17.329 0.097 22.713 1.00 96.69 88 SER A O 1
ATOM 656 N N . LEU A 1 89 ? -17.733 -1.538 21.219 1.00 95.81 89 LEU A N 1
ATOM 657 C CA . LEU A 1 89 ? -19.113 -1.795 21.652 1.00 95.81 89 LEU A CA 1
ATOM 658 C C . LEU A 1 89 ? -19.184 -2.468 23.029 1.00 95.81 89 LEU A C 1
ATOM 660 O O . LEU A 1 89 ? -20.136 -2.250 23.772 1.00 95.81 89 LEU A O 1
ATOM 664 N N . THR A 1 90 ? -18.184 -3.283 23.375 1.00 97.12 90 THR A N 1
ATOM 665 C CA . THR A 1 90 ? -18.136 -4.016 24.655 1.00 97.12 90 THR A CA 1
ATOM 666 C C . THR A 1 90 ? -17.200 -3.360 25.664 1.00 97.12 90 THR A C 1
ATOM 668 O O . THR A 1 90 ? -17.464 -3.376 26.866 1.00 97.12 90 THR A O 1
ATOM 671 N N . LYS A 1 91 ? -16.112 -2.754 25.180 1.00 95.31 91 LYS A N 1
ATOM 672 C CA . LYS A 1 91 ? -15.107 -2.069 25.989 1.00 95.31 91 LYS A CA 1
ATOM 673 C C . LYS A 1 91 ? -14.694 -0.769 25.291 1.00 95.31 91 LYS A C 1
ATOM 675 O O . LYS A 1 91 ? -13.727 -0.767 24.526 1.00 95.31 91 LYS A O 1
ATOM 680 N N . PRO A 1 92 ? -15.414 0.340 25.531 1.00 93.62 92 PRO A N 1
ATOM 681 C CA . PRO A 1 92 ? -15.156 1.593 24.839 1.00 93.62 92 PRO A CA 1
ATOM 682 C C . PRO A 1 92 ? -13.770 2.145 25.179 1.00 93.62 92 PRO A C 1
ATOM 684 O O . PRO A 1 92 ? -13.370 2.215 26.342 1.00 93.62 92 PRO A O 1
ATOM 687 N N . SER A 1 93 ? -13.041 2.560 24.144 1.00 95.75 93 SER A N 1
ATOM 688 C CA . SER A 1 93 ? -11.737 3.212 24.274 1.00 95.75 93 SER A CA 1
ATOM 689 C C . SER A 1 93 ? -11.556 4.242 23.151 1.00 95.75 93 SER A C 1
ATOM 691 O O . SER A 1 93 ? -11.144 3.882 22.041 1.00 95.75 93 SER A O 1
ATOM 693 N N . PRO A 1 94 ? -11.836 5.533 23.424 1.00 94.88 94 PRO A N 1
ATOM 694 C CA . PRO A 1 94 ? -11.743 6.606 22.431 1.00 94.88 94 PRO A CA 1
ATOM 695 C C . PRO A 1 94 ? -10.362 6.699 21.780 1.00 94.88 94 PRO A C 1
ATOM 697 O O . PRO A 1 94 ? -10.249 6.922 20.578 1.00 94.88 94 PRO A O 1
ATOM 700 N N . THR A 1 95 ? -9.308 6.467 22.563 1.00 97.69 95 THR A N 1
ATOM 701 C CA . THR A 1 95 ? -7.926 6.498 22.082 1.00 97.69 95 THR A CA 1
ATOM 702 C C . THR A 1 95 ? -7.663 5.411 21.045 1.00 97.69 95 THR A C 1
ATOM 704 O O . THR A 1 95 ? -7.098 5.708 19.998 1.00 97.69 95 THR A O 1
ATOM 707 N N . SER A 1 96 ? -8.098 4.170 21.295 1.00 97.31 96 SER A N 1
ATOM 708 C CA . SER A 1 96 ? -7.882 3.060 20.351 1.00 97.31 96 SER A CA 1
ATOM 709 C C . SER A 1 96 ? -8.617 3.275 19.025 1.00 97.31 96 SER A C 1
ATOM 711 O O . SER A 1 96 ? -8.068 3.043 17.947 1.00 97.31 96 SER A O 1
ATOM 713 N N . LEU A 1 97 ? -9.840 3.800 19.100 1.00 98.06 97 LEU A N 1
ATOM 714 C CA . LEU A 1 97 ? -10.664 4.097 17.937 1.00 98.06 97 LEU A CA 1
ATOM 715 C C . LEU A 1 97 ? -10.071 5.261 17.128 1.00 98.06 97 LEU A C 1
ATOM 717 O O . LEU A 1 97 ? -9.997 5.193 15.905 1.00 98.06 97 LEU A O 1
ATOM 721 N N . TYR A 1 98 ? -9.563 6.300 17.792 1.00 98.38 98 TYR A N 1
ATOM 722 C CA . TYR A 1 98 ? -8.839 7.374 17.111 1.00 98.38 98 TYR A CA 1
ATOM 723 C C . TYR A 1 98 ? -7.549 6.872 16.444 1.00 98.38 98 TYR A C 1
ATOM 725 O O . TYR A 1 98 ? -7.297 7.185 15.282 1.00 98.38 98 TYR A O 1
ATOM 733 N N . GLN A 1 99 ? -6.749 6.062 17.145 1.00 98.44 99 GLN A N 1
ATOM 734 C CA . GLN A 1 99 ? -5.495 5.517 16.615 1.00 98.44 99 GLN A CA 1
ATOM 735 C C . GLN A 1 99 ? -5.722 4.668 15.362 1.00 98.44 99 GLN A C 1
ATOM 737 O O . GLN A 1 99 ? -5.075 4.912 14.348 1.00 98.44 99 GLN A O 1
ATOM 742 N N . SER A 1 100 ? -6.673 3.732 15.399 1.00 98.38 100 SER A N 1
ATOM 743 C CA . SER A 1 100 ? -6.993 2.880 14.245 1.00 98.38 100 SER A CA 1
ATOM 744 C C . SER A 1 100 ? -7.516 3.678 13.042 1.00 98.38 100 SER A C 1
ATOM 746 O O . SER A 1 100 ? -7.124 3.398 11.908 1.00 98.38 100 SER A O 1
ATOM 748 N N . ARG A 1 101 ? -8.305 4.742 13.265 1.00 98.56 101 ARG A N 1
ATOM 749 C CA . ARG A 1 101 ? -8.700 5.677 12.193 1.00 98.56 101 ARG A CA 1
ATOM 750 C C . ARG A 1 101 ? -7.500 6.384 11.579 1.00 98.56 101 ARG A C 1
ATOM 752 O O . ARG A 1 101 ? -7.380 6.433 10.357 1.00 98.56 101 ARG A O 1
ATOM 759 N N . MET A 1 102 ? -6.595 6.898 12.409 1.00 98.75 102 MET A N 1
ATOM 760 C CA . MET A 1 102 ? -5.385 7.557 11.916 1.00 98.75 102 MET A CA 1
ATOM 761 C C . MET A 1 102 ? -4.466 6.591 11.163 1.00 98.75 102 MET A C 1
ATOM 763 O O . MET A 1 102 ? -3.870 6.987 10.162 1.00 98.75 102 MET A O 1
ATOM 767 N N . SER A 1 103 ? -4.387 5.328 11.585 1.00 98.56 103 SER A N 1
ATOM 768 C CA . SER A 1 103 ? -3.660 4.283 10.859 1.00 98.56 103 SER A CA 1
ATOM 769 C C . SER A 1 103 ? -4.244 4.035 9.467 1.00 98.56 103 SER A C 1
ATOM 771 O O . SER A 1 103 ? -3.479 3.964 8.505 1.00 98.56 103 SER A O 1
ATOM 773 N N . LEU A 1 104 ? -5.574 3.974 9.328 1.00 98.81 104 LEU A N 1
ATOM 774 C CA . LEU A 1 104 ? -6.230 3.846 8.022 1.00 98.81 104 LEU A CA 1
ATOM 775 C C . LEU A 1 104 ? -5.943 5.051 7.116 1.00 98.81 104 LEU A C 1
ATOM 777 O O . LEU A 1 104 ? -5.603 4.877 5.946 1.00 98.81 104 LEU A O 1
ATOM 781 N N . GLU A 1 105 ? -6.046 6.268 7.647 1.00 98.75 105 GLU A N 1
ATOM 782 C CA . GLU A 1 105 ? -5.750 7.480 6.874 1.00 98.75 105 GLU A CA 1
ATOM 783 C C . GLU A 1 105 ? -4.278 7.553 6.452 1.00 98.75 105 GLU A C 1
ATOM 785 O O . GLU A 1 105 ? -3.972 7.936 5.323 1.00 98.75 105 GLU A O 1
ATOM 790 N N . SER A 1 106 ? -3.361 7.124 7.320 1.00 98.75 106 SER A N 1
ATOM 791 C CA . SER A 1 106 ? -1.939 7.016 6.984 1.00 98.75 106 SER A CA 1
ATOM 792 C C . SER A 1 106 ? -1.696 6.010 5.852 1.00 98.75 106 SER A C 1
ATOM 794 O O . SER A 1 106 ? -1.006 6.326 4.883 1.00 98.75 106 SER A O 1
ATOM 796 N N . ALA A 1 107 ? -2.317 4.826 5.920 1.00 98.75 107 ALA A N 1
ATOM 797 C CA . ALA A 1 107 ? -2.180 3.799 4.888 1.00 98.75 107 ALA A CA 1
ATOM 798 C C . ALA A 1 107 ? -2.691 4.281 3.518 1.00 98.75 107 ALA A C 1
ATOM 800 O O . ALA A 1 107 ? -2.042 4.035 2.500 1.00 98.75 107 ALA A O 1
ATOM 801 N N . LYS A 1 108 ? -3.812 5.017 3.481 1.00 98.81 108 LYS A N 1
ATOM 802 C CA . LYS A 1 108 ? -4.352 5.597 2.237 1.00 98.81 108 LYS A CA 1
ATOM 803 C C . LYS A 1 108 ? -3.395 6.608 1.609 1.00 98.81 108 LYS A C 1
ATOM 805 O O . LYS A 1 108 ? -3.123 6.519 0.416 1.00 98.81 108 LYS A O 1
ATOM 810 N N . LYS A 1 109 ? -2.838 7.517 2.414 1.00 98.81 109 LYS A N 1
ATOM 811 C CA . LYS A 1 109 ? -1.840 8.487 1.934 1.00 98.81 109 LYS A CA 1
ATOM 812 C C . LYS A 1 109 ? -0.590 7.792 1.408 1.00 98.81 109 LYS A C 1
ATOM 814 O O . LYS A 1 109 ? -0.056 8.177 0.374 1.00 98.81 109 LYS A O 1
ATOM 819 N N . ASN A 1 110 ? -0.140 6.743 2.094 1.00 98.62 110 ASN A N 1
ATOM 820 C CA . ASN A 1 110 ? 1.009 5.967 1.645 1.00 98.62 110 ASN A CA 1
ATOM 821 C C . ASN A 1 110 ? 0.750 5.280 0.295 1.00 98.62 110 ASN A C 1
ATOM 823 O O . ASN A 1 110 ? 1.646 5.235 -0.544 1.00 98.62 110 ASN A O 1
ATOM 827 N N . LEU A 1 111 ? -0.469 4.788 0.054 1.00 98.75 111 LEU A N 1
ATOM 828 C CA . LEU A 1 111 ? -0.864 4.255 -1.251 1.00 98.75 111 LEU A CA 1
ATOM 829 C C . LEU A 1 111 ? -0.797 5.324 -2.351 1.00 98.75 111 LEU A C 1
ATOM 831 O O . LEU A 1 111 ? -0.280 5.047 -3.429 1.00 98.75 111 LEU A O 1
ATOM 835 N N . GLU A 1 112 ? -1.288 6.535 -2.089 1.00 98.56 112 GLU A N 1
ATOM 836 C CA . GLU A 1 112 ? -1.230 7.643 -3.053 1.00 98.56 112 GLU A CA 1
ATOM 837 C C . GLU A 1 112 ? 0.213 8.027 -3.397 1.00 98.56 112 GLU A C 1
ATOM 839 O O . GLU A 1 112 ? 0.548 8.135 -4.576 1.00 98.56 112 GLU A O 1
ATOM 844 N N . ILE A 1 113 ? 1.076 8.149 -2.385 1.00 98.69 113 ILE A N 1
ATOM 845 C CA . ILE A 1 113 ? 2.511 8.415 -2.570 1.00 98.69 113 ILE A CA 1
ATOM 846 C C . ILE A 1 113 ? 3.158 7.287 -3.380 1.00 98.69 113 ILE A C 1
ATOM 848 O O . ILE A 1 113 ? 3.815 7.546 -4.380 1.00 98.69 113 ILE A O 1
ATOM 852 N N . THR A 1 114 ? 2.888 6.029 -3.025 1.00 98.62 114 THR A N 1
ATOM 853 C CA . THR A 1 114 ? 3.458 4.867 -3.727 1.00 98.62 114 THR A CA 1
ATOM 854 C C . THR A 1 114 ? 3.059 4.844 -5.205 1.00 98.62 114 THR A C 1
ATOM 856 O O . THR A 1 114 ? 3.880 4.522 -6.062 1.00 98.62 114 THR A O 1
ATOM 859 N N . LYS A 1 115 ? 1.813 5.209 -5.534 1.00 98.44 115 LYS A N 1
ATOM 860 C CA . LYS A 1 115 ? 1.367 5.327 -6.932 1.00 98.44 115 LYS A CA 1
ATOM 861 C C . LYS A 1 115 ? 2.128 6.425 -7.676 1.00 98.44 115 LYS A C 1
ATOM 863 O O . LYS A 1 115 ? 2.535 6.205 -8.813 1.00 98.44 115 LYS A O 1
ATOM 868 N N . GLN A 1 116 ? 2.343 7.577 -7.041 1.00 98.44 116 GLN A N 1
ATOM 869 C CA . GLN A 1 116 ? 3.123 8.671 -7.628 1.00 98.44 116 GLN A CA 1
ATOM 870 C C . GLN A 1 116 ? 4.580 8.260 -7.859 1.00 98.44 116 GLN A C 1
ATOM 872 O O . GLN A 1 116 ? 5.103 8.479 -8.949 1.00 98.44 116 GLN A O 1
ATOM 877 N N . ASP A 1 117 ? 5.202 7.597 -6.885 1.00 98.25 117 ASP A N 1
ATOM 878 C CA . ASP A 1 117 ? 6.580 7.113 -6.992 1.00 98.25 117 ASP A CA 1
ATOM 879 C C . ASP A 1 117 ? 6.743 6.108 -8.139 1.00 98.25 117 ASP A C 1
ATOM 881 O O . ASP A 1 117 ? 7.719 6.166 -8.887 1.00 98.25 117 ASP A O 1
ATOM 885 N N . VAL A 1 118 ? 5.768 5.211 -8.327 1.00 98.12 118 VAL A N 1
ATOM 886 C CA . VAL A 1 118 ? 5.776 4.249 -9.439 1.00 98.12 118 VAL A CA 1
ATOM 887 C C . VAL A 1 118 ? 5.647 4.945 -10.790 1.00 98.12 118 VAL A C 1
ATOM 889 O O . VAL A 1 118 ? 6.374 4.592 -11.718 1.00 98.12 118 VAL A O 1
ATOM 892 N N . VAL A 1 119 ? 4.782 5.954 -10.911 1.00 97.56 119 VAL A N 1
ATOM 893 C CA . VAL A 1 119 ? 4.666 6.744 -12.149 1.00 97.56 119 VAL A CA 1
ATOM 894 C C . VAL A 1 119 ? 5.975 7.474 -12.444 1.00 97.56 119 VAL A C 1
ATOM 896 O O . VAL A 1 119 ? 6.509 7.341 -13.541 1.00 97.56 119 VAL A O 1
ATOM 899 N N . LEU A 1 120 ? 6.541 8.176 -11.460 1.00 97.62 120 LEU A N 1
ATOM 900 C CA . LEU A 1 120 ? 7.801 8.907 -11.622 1.00 97.62 120 LEU A CA 1
ATOM 901 C C . LEU A 1 120 ? 8.969 7.977 -11.977 1.00 97.62 120 LEU A C 1
ATOM 903 O O . LEU A 1 120 ? 9.770 8.298 -12.855 1.00 97.62 120 LEU A O 1
ATOM 907 N N . GLY A 1 121 ? 9.052 6.812 -11.329 1.00 96.69 121 GLY A N 1
ATOM 908 C CA . GLY A 1 121 ? 10.055 5.797 -11.643 1.00 96.69 121 GLY A CA 1
ATOM 909 C C . GLY A 1 121 ? 9.900 5.255 -13.064 1.00 96.69 121 GLY A C 1
ATOM 910 O O . GLY A 1 121 ? 10.892 5.101 -13.774 1.00 96.69 121 GLY A O 1
ATOM 911 N N . THR A 1 122 ? 8.662 5.031 -13.507 1.00 96.44 122 THR A N 1
ATOM 912 C CA . THR A 1 122 ? 8.360 4.568 -14.870 1.00 96.44 122 THR A CA 1
ATOM 913 C C . THR A 1 122 ? 8.751 5.615 -15.909 1.00 96.44 122 THR A C 1
ATOM 915 O O . THR A 1 122 ? 9.417 5.281 -16.888 1.00 96.44 122 THR A O 1
ATOM 918 N N . ASP A 1 123 ? 8.430 6.888 -15.669 1.00 95.56 123 ASP A N 1
ATOM 919 C CA . ASP A 1 123 ? 8.819 8.000 -16.541 1.00 95.56 123 ASP A CA 1
ATOM 920 C C . ASP A 1 123 ? 10.339 8.101 -16.672 1.00 95.56 123 ASP A C 1
ATOM 922 O O . ASP A 1 123 ? 10.877 8.224 -17.775 1.00 95.56 123 ASP A O 1
ATOM 926 N N . GLN A 1 124 ? 11.048 8.013 -15.545 1.00 96.19 124 GLN A N 1
ATOM 927 C CA . GLN A 1 124 ? 12.504 8.071 -15.537 1.00 96.19 124 GLN A CA 1
ATOM 928 C C . GLN A 1 124 ? 13.118 6.907 -16.323 1.00 96.19 124 GLN A C 1
ATOM 930 O O . GLN A 1 124 ? 14.068 7.126 -17.079 1.00 96.19 124 GLN A O 1
ATOM 935 N N . LEU A 1 125 ? 12.588 5.691 -16.168 1.00 94.50 125 LEU A N 1
ATOM 936 C CA . LEU A 1 125 ? 13.049 4.515 -16.910 1.00 94.50 125 LEU A CA 1
ATOM 937 C C . LEU A 1 125 ? 12.777 4.654 -18.411 1.00 94.50 125 LEU A C 1
ATOM 939 O O . LEU A 1 125 ? 13.685 4.416 -19.206 1.00 94.50 125 LEU A O 1
ATOM 943 N N . TYR A 1 126 ? 11.582 5.111 -18.790 1.00 93.81 126 TYR A N 1
ATOM 944 C CA . TYR A 1 126 ? 11.207 5.340 -20.185 1.00 93.81 126 TYR A CA 1
ATOM 945 C C . TYR A 1 126 ? 12.149 6.339 -20.870 1.00 93.81 126 TYR A C 1
ATOM 947 O O . TYR A 1 126 ? 12.735 6.040 -21.909 1.00 93.81 126 TYR A O 1
ATOM 955 N N . TYR A 1 127 ? 12.374 7.510 -20.266 1.00 94.31 127 TYR A N 1
ATOM 956 C CA . TYR A 1 127 ? 13.274 8.507 -20.854 1.00 94.31 127 TYR A CA 1
ATOM 957 C C . TYR A 1 127 ? 14.744 8.081 -20.825 1.00 94.31 127 TYR A C 1
ATOM 959 O O . TYR A 1 127 ? 15.518 8.497 -21.686 1.00 94.31 127 TYR A O 1
ATOM 967 N N . SER A 1 128 ? 15.146 7.261 -19.851 1.00 93.56 128 SER A N 1
ATOM 968 C CA . SER A 1 128 ? 16.498 6.693 -19.820 1.00 93.56 128 SER A CA 1
ATOM 969 C C . SER A 1 128 ? 16.720 5.711 -20.969 1.00 93.56 128 SER A C 1
ATOM 971 O O . SER A 1 128 ? 17.800 5.724 -21.554 1.00 93.56 128 SER A O 1
ATOM 973 N N . LEU A 1 129 ? 15.704 4.911 -21.312 1.00 92.81 129 LEU A N 1
ATOM 974 C CA . LEU A 1 129 ? 15.730 4.013 -22.466 1.00 92.81 129 LEU A CA 1
ATOM 975 C C . LEU A 1 129 ? 15.808 4.805 -2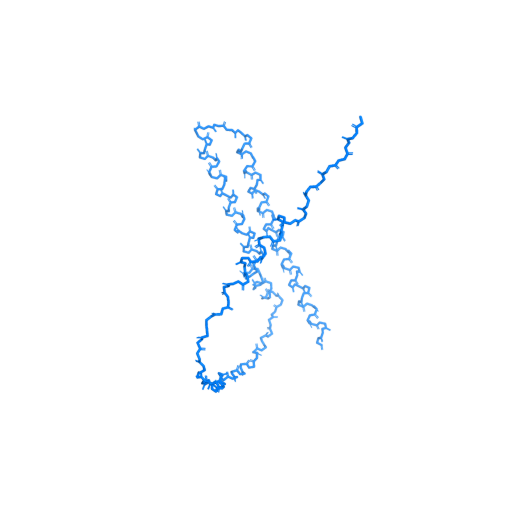3.775 1.00 92.81 129 LEU A C 1
ATOM 977 O O . LEU A 1 129 ? 16.744 4.602 -24.538 1.00 92.81 129 LEU A O 1
ATOM 981 N N . LEU A 1 130 ? 14.915 5.783 -23.967 1.00 90.50 130 LEU A N 1
ATOM 982 C CA . LEU A 1 130 ? 14.890 6.627 -25.170 1.00 90.50 130 LEU A CA 1
ATOM 983 C C . LEU A 1 130 ? 16.210 7.381 -25.402 1.00 90.50 130 LEU A C 1
ATOM 985 O O . LEU A 1 130 ? 16.562 7.705 -26.528 1.00 90.50 130 LEU A O 1
ATOM 989 N N . ARG A 1 131 ? 16.941 7.704 -24.330 1.00 91.81 131 ARG A N 1
ATOM 990 C CA . ARG A 1 131 ? 18.255 8.355 -24.419 1.00 91.81 131 ARG A CA 1
ATOM 991 C C . ARG A 1 131 ? 19.385 7.396 -24.810 1.00 91.81 131 ARG A C 1
ATOM 993 O O . ARG A 1 131 ? 20.436 7.865 -25.240 1.00 91.81 131 ARG A O 1
ATOM 1000 N N . ALA A 1 132 ? 19.227 6.107 -24.528 1.00 93.88 132 ALA A N 1
ATOM 1001 C CA . ALA A 1 132 ? 20.245 5.090 -24.773 1.00 93.88 132 ALA A CA 1
ATOM 1002 C C . ALA A 1 132 ? 20.204 4.531 -26.206 1.00 93.88 132 ALA A C 1
ATOM 1004 O O . ALA A 1 132 ? 21.177 3.900 -26.620 1.00 93.88 132 ALA A O 1
ATOM 1005 N N . GLU A 1 133 ? 19.102 4.761 -26.922 1.00 82.12 133 GLU A N 1
ATOM 1006 C CA . GLU A 1 133 ? 18.920 4.497 -28.357 1.00 82.12 133 GLU A CA 1
ATOM 1007 C C . GLU A 1 133 ? 19.610 5.559 -29.229 1.00 82.12 133 GLU A C 1
ATOM 1009 O O . GLU A 1 133 ? 20.227 5.160 -30.245 1.00 82.12 133 GLU A O 1
#

Foldseek 3Di:
DDDDDDDDPPVVVPVVVVVVPPDDDDDDDDDDDPPDPPPDPPCPVPPPDPADLVNLLVCLCVPPPLLVVLVVQLVVLVVLLVVLVVVCVVPNDPVSNVVSVVSNVVSVVSSVVSSVVSSVVSVVVVVVVVVVD